Protein AF-A0A954IBV1-F1 (afdb_monomer)

Sequence (153 aa):
MNGRRFIVKLVALNIVIVMCCVTTSTTSAIVIVLKSPRNLPFSLSTSRDAHNRLVLALQDDGCRYLRGVSVNAISTLSYQGQTEGLNRQLQSLAGCPGTTVVVSFEKMEESCDWQITHDCRTMELCATINLDSRSIDLEELKIPMSTLPALKP

Mean predicted aligned error: 10.08 Å

Secondary structure (DSSP, 8-state):
------------------------------EEEESSGGG----TTS-HHHHHHHHHHTT-TTEEEEEEEEETTEEEEEEEE-HHHHHHHHHHHHTSTT-EEEEEEE---TT-SEEEEEETTTTEEEEEEETT-SS--SSS--PPP--PPP---

Structure (mmCIF, N/CA/C/O backbone):
data_AF-A0A954IBV1-F1
#
_entry.id   AF-A0A954IBV1-F1
#
loop_
_atom_site.group_PDB
_atom_site.id
_atom_site.type_symbol
_atom_site.label_atom_id
_atom_site.label_alt_id
_atom_site.label_comp_id
_atom_site.label_asym_id
_atom_site.label_entity_id
_atom_site.label_seq_id
_atom_site.pdbx_PDB_ins_code
_atom_site.Cartn_x
_atom_site.Cartn_y
_atom_site.Cartn_z
_atom_site.occupancy
_atom_site.B_iso_or_equiv
_atom_site.auth_seq_id
_atom_site.auth_comp_id
_atom_site.auth_asym_id
_atom_site.auth_atom_id
_atom_site.pdbx_PDB_model_num
ATOM 1 N N . MET A 1 1 ? -55.991 4.730 -83.889 1.00 39.56 1 MET A N 1
ATOM 2 C CA . MET A 1 1 ? -54.751 4.206 -84.505 1.00 39.56 1 MET A CA 1
ATOM 3 C C . MET A 1 1 ? -53.580 5.038 -84.014 1.00 39.56 1 MET A C 1
ATOM 5 O O . MET A 1 1 ? -53.673 6.243 -84.162 1.00 39.56 1 MET A O 1
ATOM 9 N N . ASN A 1 2 ? -52.540 4.382 -83.475 1.00 37.91 2 ASN A N 1
ATOM 10 C CA . ASN A 1 2 ? -51.161 4.864 -83.240 1.00 37.91 2 ASN A CA 1
ATOM 11 C C . ASN A 1 2 ? -50.997 6.129 -82.358 1.00 37.91 2 ASN A C 1
ATOM 13 O O . ASN A 1 2 ? -51.619 7.144 -82.590 1.00 37.91 2 ASN A O 1
ATOM 17 N N . GLY A 1 3 ? -50.144 6.205 -81.341 1.00 36.66 3 GLY A N 1
ATOM 18 C CA . GLY A 1 3 ? -49.042 5.361 -80.914 1.00 36.66 3 GLY A CA 1
ATOM 19 C C . GLY A 1 3 ? -48.429 5.932 -79.624 1.00 36.66 3 GLY A C 1
ATOM 20 O O . GLY A 1 3 ? -48.619 7.092 -79.271 1.00 36.66 3 GLY A O 1
ATOM 21 N N . ARG A 1 4 ? -47.726 5.053 -78.912 1.00 49.50 4 ARG A N 1
ATOM 22 C CA . ARG A 1 4 ? -47.058 5.223 -77.612 1.00 49.50 4 ARG A CA 1
ATOM 23 C C . ARG A 1 4 ? -46.074 6.400 -77.549 1.00 49.50 4 ARG A C 1
ATOM 25 O O . ARG A 1 4 ? -45.265 6.529 -78.460 1.00 49.50 4 ARG A O 1
ATOM 32 N N . ARG A 1 5 ? -46.002 7.072 -76.388 1.00 45.12 5 ARG A N 1
ATOM 33 C CA . ARG A 1 5 ? -44.766 7.568 -75.724 1.00 45.12 5 ARG A CA 1
ATOM 34 C C . ARG A 1 5 ? -45.023 7.601 -74.205 1.00 45.12 5 ARG A C 1
ATOM 36 O O . ARG A 1 5 ? -45.749 8.459 -73.731 1.00 45.12 5 ARG A O 1
ATOM 43 N N . PHE A 1 6 ? -44.755 6.530 -73.454 1.00 51.16 6 PHE A N 1
ATOM 44 C CA . PHE A 1 6 ? -43.509 6.286 -72.703 1.00 51.16 6 PHE A CA 1
ATOM 45 C C . PHE A 1 6 ? -42.846 7.554 -72.144 1.00 51.16 6 PHE A C 1
ATOM 47 O O . PHE A 1 6 ? -42.008 8.148 -72.811 1.00 51.16 6 PHE A O 1
ATOM 54 N N . ILE A 1 7 ? -43.169 7.905 -70.894 1.00 46.62 7 ILE A N 1
ATOM 55 C CA . ILE A 1 7 ? -42.236 8.577 -69.979 1.00 46.62 7 ILE A CA 1
ATOM 56 C C . ILE A 1 7 ? -42.356 7.872 -68.627 1.00 46.62 7 ILE A C 1
ATOM 58 O O . ILE A 1 7 ? -43.291 8.081 -67.857 1.00 46.62 7 ILE A O 1
ATOM 62 N N . VAL A 1 8 ? -41.409 6.970 -68.393 1.00 43.69 8 VAL A N 1
ATOM 63 C CA . VAL A 1 8 ? -41.177 6.289 -67.122 1.00 43.69 8 VAL A CA 1
ATOM 64 C C . VAL A 1 8 ? -40.665 7.344 -66.142 1.00 43.69 8 VAL A C 1
ATOM 66 O O . VAL A 1 8 ? -39.554 7.845 -66.302 1.00 43.69 8 VAL A O 1
ATOM 69 N N . LYS A 1 9 ? -41.470 7.724 -65.145 1.00 43.41 9 LYS A N 1
ATOM 70 C CA . LYS A 1 9 ? -40.980 8.515 -64.009 1.00 43.41 9 LYS A CA 1
ATOM 71 C C . LYS A 1 9 ? -40.197 7.579 -63.092 1.00 43.41 9 LYS A C 1
ATOM 73 O O . LYS A 1 9 ? -40.770 6.849 -62.290 1.00 43.41 9 LYS A O 1
ATOM 78 N N . LEU A 1 10 ? -38.884 7.573 -63.292 1.00 40.91 10 LEU A N 1
ATOM 79 C CA . LEU A 1 10 ? -37.903 6.873 -62.476 1.00 40.91 10 LEU A CA 1
ATOM 80 C C . LEU A 1 10 ? -37.899 7.504 -61.071 1.00 40.91 10 LEU A C 1
ATOM 82 O O . LEU A 1 10 ? -37.503 8.656 -60.899 1.00 40.91 10 LEU A O 1
ATOM 86 N N . VAL A 1 11 ? -38.386 6.769 -60.073 1.00 49.28 11 VAL A N 1
ATOM 87 C CA . VAL A 1 11 ? -38.283 7.139 -58.656 1.00 49.28 11 VAL A CA 1
ATOM 88 C C . VAL A 1 11 ? -36.852 6.833 -58.213 1.00 49.28 11 VAL A C 1
ATOM 90 O O . VAL A 1 11 ? -36.497 5.677 -58.004 1.00 49.28 11 VAL A O 1
ATOM 93 N N . ALA A 1 12 ? -36.004 7.858 -58.121 1.00 45.94 12 ALA A N 1
ATOM 94 C CA . ALA A 1 12 ? -34.640 7.725 -57.615 1.00 45.94 12 ALA A CA 1
ATOM 95 C C . ALA A 1 12 ? -34.654 7.720 -56.078 1.00 45.94 12 ALA A C 1
ATOM 97 O O . ALA A 1 12 ? -34.527 8.758 -55.429 1.00 45.94 12 ALA A O 1
ATOM 98 N N . LEU A 1 13 ? -34.847 6.538 -55.495 1.00 44.47 13 LEU A N 1
ATOM 99 C CA . LEU A 1 13 ? -34.699 6.299 -54.063 1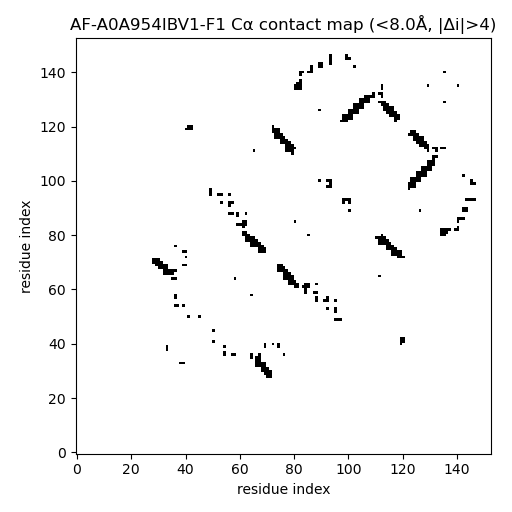.00 44.47 13 LEU A CA 1
ATOM 100 C C . LEU A 1 13 ? -33.204 6.096 -53.754 1.00 44.47 13 LEU A C 1
ATOM 102 O O . LEU A 1 13 ? -32.669 5.003 -53.918 1.00 44.47 13 LEU A O 1
ATOM 106 N N . ASN A 1 14 ? -32.513 7.162 -53.347 1.00 47.62 14 ASN A N 1
ATOM 107 C CA . ASN A 1 14 ? -31.131 7.083 -52.864 1.00 47.62 14 ASN A CA 1
ATOM 108 C C . ASN A 1 14 ? -31.124 6.533 -51.430 1.00 47.62 14 ASN A C 1
ATOM 110 O O . ASN A 1 14 ? -31.246 7.290 -50.470 1.00 47.62 14 ASN A O 1
ATOM 114 N N . ILE A 1 15 ? -30.994 5.214 -51.276 1.00 52.28 15 ILE A N 1
ATOM 115 C CA . ILE A 1 15 ? -30.694 4.595 -49.980 1.00 52.28 15 ILE A CA 1
ATOM 116 C C . ILE A 1 15 ? -29.172 4.619 -49.808 1.00 52.28 15 ILE A C 1
ATOM 118 O O . ILE A 1 15 ? -28.460 3.755 -50.315 1.00 52.28 15 ILE A O 1
ATOM 122 N N . VAL A 1 16 ? -28.666 5.632 -49.105 1.00 54.31 16 VAL A N 1
ATOM 123 C CA . VAL A 1 16 ? -27.276 5.662 -48.637 1.00 54.31 16 VAL A CA 1
ATOM 124 C C . VAL A 1 16 ? -27.185 4.738 -47.424 1.00 54.31 16 VAL A C 1
ATOM 126 O O . VAL A 1 16 ? -27.528 5.123 -46.308 1.00 54.31 16 VAL A O 1
ATOM 129 N N . ILE A 1 17 ? -26.759 3.493 -47.641 1.00 56.31 17 ILE A N 1
ATOM 130 C CA . ILE A 1 17 ? -26.415 2.574 -46.552 1.00 56.31 17 ILE A CA 1
ATOM 131 C C . ILE A 1 17 ? -25.044 3.003 -46.025 1.00 56.31 17 ILE A C 1
ATOM 133 O O . ILE A 1 17 ? -24.005 2.605 -46.549 1.00 56.31 17 ILE A O 1
ATOM 137 N N . VAL A 1 18 ? -25.038 3.850 -44.995 1.00 60.84 18 VAL A N 1
ATOM 138 C CA . VAL A 1 18 ? -23.840 4.103 -44.188 1.00 60.84 18 VAL A CA 1
ATOM 139 C C . VAL A 1 18 ? -23.585 2.839 -43.371 1.00 60.84 18 VAL A C 1
ATOM 141 O O . VAL A 1 18 ? -24.168 2.627 -42.310 1.00 60.84 18 VAL A O 1
ATOM 144 N N . MET A 1 19 ? -22.748 1.955 -43.907 1.00 57.41 19 MET A N 1
ATOM 145 C CA . MET A 1 19 ? -22.265 0.776 -43.200 1.00 57.41 19 MET A CA 1
ATOM 146 C C . MET A 1 19 ? -21.257 1.235 -42.140 1.00 57.41 19 MET A C 1
ATOM 148 O O . MET A 1 19 ? -20.056 1.316 -42.388 1.00 57.41 19 MET A O 1
ATOM 152 N N . CYS A 1 20 ? -21.761 1.592 -40.956 1.00 43.19 20 CYS A N 1
ATOM 153 C CA . CYS A 1 20 ? -20.945 1.773 -39.760 1.00 43.19 20 CYS A CA 1
ATOM 154 C C . CYS A 1 20 ? -20.319 0.424 -39.384 1.00 43.19 20 CYS A C 1
ATOM 156 O O . CYS A 1 20 ? -20.913 -0.369 -38.656 1.00 43.19 20 CYS A O 1
ATOM 158 N N . CYS A 1 21 ? -19.109 0.162 -39.877 1.00 48.91 21 CYS A N 1
ATOM 159 C CA . CYS A 1 21 ? -18.239 -0.879 -39.344 1.00 48.91 21 CYS A CA 1
ATOM 160 C C . CYS A 1 21 ? -17.808 -0.475 -37.929 1.00 48.91 21 CYS A C 1
ATOM 162 O O . CYS A 1 21 ? -16.747 0.112 -37.731 1.00 48.91 21 CYS A O 1
ATOM 164 N N . VAL A 1 22 ? -18.652 -0.761 -36.938 1.00 59.22 22 VAL A N 1
ATOM 165 C CA . VAL A 1 22 ? -18.261 -0.700 -35.531 1.00 59.22 22 VAL A CA 1
ATOM 166 C C . VAL A 1 22 ? -17.335 -1.889 -35.293 1.00 59.22 22 VAL A C 1
ATOM 168 O O . VAL A 1 22 ? -17.784 -3.002 -35.035 1.00 59.22 22 VAL A O 1
ATOM 171 N N . THR A 1 23 ? -16.027 -1.685 -35.443 1.00 59.31 23 THR A N 1
ATOM 172 C CA . THR A 1 23 ? -15.035 -2.658 -34.986 1.00 59.31 23 THR A CA 1
ATOM 173 C C . THR A 1 23 ? -15.061 -2.645 -33.465 1.00 59.31 23 THR A C 1
ATOM 175 O O . THR A 1 23 ? -14.423 -1.809 -32.825 1.00 59.31 23 THR A O 1
ATOM 178 N N . THR A 1 24 ? -15.846 -3.536 -32.869 1.00 59.91 24 THR A N 1
ATOM 179 C CA . THR A 1 24 ? -15.784 -3.787 -31.432 1.00 59.91 24 THR A CA 1
ATOM 180 C C . THR A 1 24 ? -14.470 -4.500 -31.146 1.00 59.91 24 THR A C 1
ATOM 182 O O . THR A 1 24 ? -14.372 -5.721 -31.261 1.00 59.91 24 THR A O 1
ATOM 185 N N . SER A 1 25 ? -13.433 -3.733 -30.821 1.00 60.59 25 SER A N 1
ATOM 186 C CA . SER A 1 25 ? -12.194 -4.267 -30.268 1.00 60.59 25 SER A CA 1
ATOM 187 C C . SER A 1 25 ? -12.530 -4.915 -28.927 1.00 60.59 25 SER A C 1
ATOM 189 O O . SER A 1 25 ? -12.737 -4.219 -27.936 1.00 60.59 25 SER A O 1
ATOM 191 N N . THR A 1 26 ? -12.637 -6.241 -28.883 1.00 62.62 26 THR A N 1
ATOM 192 C CA . THR A 1 26 ? -12.774 -6.965 -27.618 1.00 62.62 26 THR A CA 1
ATOM 193 C C . THR A 1 26 ? -11.430 -6.907 -26.907 1.00 62.62 26 THR A C 1
ATOM 195 O O . THR A 1 26 ? -10.518 -7.674 -27.211 1.00 62.62 26 THR A O 1
ATOM 198 N N . THR A 1 27 ? -11.274 -5.959 -25.989 1.00 67.69 27 THR A N 1
ATOM 199 C CA . THR A 1 27 ? -10.131 -5.919 -25.081 1.00 67.69 27 THR A CA 1
ATOM 200 C C . THR A 1 27 ? -10.263 -7.074 -24.093 1.00 67.69 27 THR A C 1
ATOM 202 O O . THR A 1 27 ? -11.059 -7.039 -23.159 1.00 67.69 27 THR A O 1
ATOM 205 N N . SER A 1 28 ? -9.502 -8.143 -24.313 1.00 74.75 28 SER A N 1
ATOM 206 C CA . SER A 1 28 ? -9.365 -9.211 -23.324 1.00 74.75 28 SER A CA 1
ATOM 207 C C . SER A 1 28 ? -8.459 -8.730 -22.191 1.00 74.75 28 SER A C 1
ATOM 209 O O . SER A 1 28 ? -7.347 -8.270 -22.439 1.00 74.75 28 SER A O 1
ATOM 211 N N . ALA A 1 29 ? -8.929 -8.837 -20.949 1.00 82.94 29 ALA A N 1
ATOM 212 C CA . ALA A 1 29 ? -8.129 -8.580 -19.757 1.00 82.94 29 ALA A CA 1
ATOM 213 C C . ALA A 1 29 ? -7.780 -9.910 -19.083 1.00 82.94 29 ALA A C 1
ATOM 215 O O . ALA A 1 29 ? -8.651 -10.762 -18.902 1.00 82.94 29 ALA A O 1
ATOM 216 N N . ILE A 1 30 ? -6.512 -10.090 -18.711 1.00 86.94 30 ILE A N 1
ATOM 217 C CA . ILE A 1 30 ? -6.093 -11.245 -17.912 1.00 86.94 30 ILE A CA 1
ATOM 218 C C . ILE A 1 30 ? -6.257 -10.865 -16.447 1.00 86.94 30 ILE A C 1
ATOM 220 O O . ILE A 1 30 ? -5.631 -9.913 -15.981 1.00 86.94 30 ILE A O 1
ATOM 224 N N . VAL A 1 31 ? -7.098 -11.619 -15.739 1.00 93.69 31 VAL A N 1
ATOM 225 C CA . VAL A 1 31 ? -7.338 -11.457 -14.304 1.00 93.69 31 VAL A CA 1
ATOM 226 C C . VAL A 1 31 ? -6.646 -12.593 -13.561 1.00 93.69 31 VAL A C 1
ATOM 228 O O . VAL A 1 31 ? -6.934 -13.766 -13.796 1.00 93.69 31 VAL A O 1
ATOM 231 N N . ILE A 1 32 ? -5.737 -12.249 -12.655 1.00 94.56 32 ILE A N 1
ATOM 232 C CA . ILE A 1 32 ? -4.984 -13.198 -11.834 1.00 94.56 32 ILE A CA 1
ATOM 233 C C . ILE A 1 32 ? -5.343 -12.953 -10.374 1.00 94.56 32 ILE A C 1
ATOM 235 O O . ILE A 1 32 ? -5.153 -11.855 -9.858 1.00 94.56 32 ILE A O 1
ATOM 239 N N . VAL A 1 33 ? -5.835 -13.981 -9.685 1.00 96.81 33 VAL A N 1
ATOM 240 C CA . VAL A 1 33 ? -6.057 -13.909 -8.236 1.00 96.81 33 VAL A CA 1
ATOM 241 C C . VAL A 1 33 ? -4.725 -14.089 -7.519 1.00 96.81 33 VAL A C 1
ATOM 243 O O . VAL A 1 33 ? -4.031 -15.092 -7.700 1.00 96.81 33 VAL A O 1
ATOM 246 N N . LEU A 1 34 ? -4.386 -13.126 -6.672 1.00 96.69 34 LEU A N 1
ATOM 247 C CA . LEU A 1 34 ? -3.199 -13.163 -5.836 1.00 96.69 34 LEU A CA 1
ATOM 248 C C . LEU A 1 34 ? -3.585 -13.793 -4.496 1.00 96.69 34 LEU A C 1
ATOM 250 O O . LEU A 1 34 ? -4.488 -13.326 -3.809 1.00 96.69 34 LEU A O 1
ATOM 254 N N . LYS A 1 35 ? -2.918 -14.892 -4.132 1.00 95.44 35 LYS A N 1
ATOM 255 C CA . LYS A 1 35 ? -3.109 -15.552 -2.825 1.00 95.44 35 LYS A CA 1
ATOM 256 C C . LYS A 1 35 ? -2.267 -14.918 -1.719 1.00 95.44 35 LYS A C 1
ATOM 258 O O . LYS A 1 35 ? -2.454 -15.222 -0.547 1.00 95.44 35 LYS A O 1
ATOM 263 N N . SER A 1 36 ? -1.295 -14.098 -2.101 1.00 95.75 36 SER A N 1
ATOM 264 C CA . SER A 1 36 ? -0.337 -13.459 -1.210 1.00 95.75 36 SER A CA 1
ATOM 265 C C . SER A 1 36 ? 0.276 -12.244 -1.913 1.00 95.75 36 SER A C 1
ATOM 267 O O . SER A 1 36 ? 0.461 -12.302 -3.135 1.00 95.75 36 SER A O 1
ATOM 269 N N . PRO A 1 37 ? 0.688 -11.198 -1.172 1.00 95.25 37 PRO A N 1
ATOM 270 C CA . PRO A 1 37 ? 1.471 -10.092 -1.725 1.00 95.25 37 PRO A CA 1
ATOM 271 C C . PRO A 1 37 ? 2.792 -10.528 -2.377 1.00 95.25 37 PRO A C 1
ATOM 273 O O . PRO A 1 37 ? 3.312 -9.826 -3.235 1.00 95.25 37 PRO A O 1
ATOM 276 N N . ARG A 1 38 ? 3.324 -11.712 -2.038 1.00 95.19 38 ARG A N 1
ATOM 277 C CA . ARG A 1 38 ? 4.546 -12.267 -2.660 1.00 95.19 38 ARG A CA 1
ATOM 278 C C . ARG A 1 38 ? 4.410 -12.564 -4.149 1.00 95.19 38 ARG A C 1
ATOM 280 O O . ARG A 1 38 ? 5.414 -12.704 -4.836 1.00 95.19 38 ARG A O 1
ATOM 287 N N . ASN A 1 39 ? 3.181 -12.700 -4.634 1.00 94.31 39 ASN A N 1
ATOM 288 C CA . ASN A 1 39 ? 2.886 -13.027 -6.024 1.00 94.31 39 ASN A CA 1
ATOM 289 C C . ASN A 1 39 ? 2.654 -11.768 -6.873 1.00 94.31 39 ASN A C 1
ATOM 291 O O . ASN A 1 39 ? 2.134 -11.875 -7.983 1.00 94.31 39 ASN A O 1
ATOM 295 N N . LEU A 1 40 ? 2.986 -10.585 -6.346 1.00 94.31 40 LEU A N 1
ATOM 296 C CA . LEU A 1 40 ? 2.831 -9.325 -7.057 1.00 94.31 40 LEU A CA 1
ATOM 297 C C . LEU A 1 40 ? 3.697 -9.333 -8.332 1.00 94.31 40 LEU A C 1
ATOM 299 O O . LEU A 1 40 ? 4.876 -9.684 -8.260 1.00 94.31 40 LEU A O 1
ATOM 303 N N . PRO A 1 41 ? 3.143 -8.985 -9.504 1.00 93.69 41 PRO A N 1
ATOM 304 C CA . PRO A 1 41 ? 3.921 -8.896 -10.729 1.00 93.69 41 PRO A CA 1
ATOM 305 C C . PRO A 1 41 ? 4.819 -7.656 -10.719 1.00 93.69 41 PRO A C 1
ATOM 307 O O . PRO A 1 41 ? 4.438 -6.591 -10.232 1.00 93.69 41 PRO A O 1
ATOM 310 N N . PHE A 1 42 ? 5.994 -7.794 -11.329 1.00 93.19 42 PHE A N 1
ATOM 311 C CA . PHE A 1 42 ? 6.979 -6.730 -11.503 1.00 93.19 42 PHE A CA 1
ATOM 312 C C . PHE A 1 42 ? 7.452 -6.677 -12.951 1.00 93.19 42 PHE A C 1
ATOM 314 O O . PHE A 1 42 ? 7.468 -7.696 -13.646 1.00 93.19 42 PHE A O 1
ATOM 321 N N . SER A 1 43 ? 7.875 -5.493 -13.394 1.00 90.88 43 SER A N 1
ATOM 322 C CA . SER A 1 43 ? 8.613 -5.358 -14.647 1.00 90.88 43 SER A CA 1
ATOM 323 C C . SER A 1 43 ? 9.929 -6.144 -14.592 1.00 90.88 43 SER A C 1
ATOM 325 O O . SER A 1 43 ? 10.577 -6.239 -13.549 1.00 90.88 43 SER A O 1
ATOM 327 N N . LEU A 1 44 ? 10.378 -6.641 -15.748 1.00 88.75 44 LEU A N 1
ATOM 328 C CA . LEU A 1 44 ? 11.689 -7.283 -15.905 1.00 88.75 44 LEU A CA 1
ATOM 329 C C . LEU A 1 44 ? 12.859 -6.339 -15.575 1.00 88.75 44 LEU A C 1
ATOM 331 O O . LEU A 1 44 ? 13.961 -6.803 -15.296 1.00 88.75 44 LEU A O 1
ATOM 335 N N . SER A 1 45 ? 12.626 -5.024 -15.613 1.00 89.44 45 SER A N 1
ATOM 336 C CA . SER A 1 45 ? 13.617 -4.002 -15.269 1.00 89.44 45 SER A CA 1
ATOM 337 C C . SER A 1 45 ? 13.762 -3.762 -13.763 1.00 89.44 45 SER A C 1
ATOM 339 O O . SER A 1 45 ? 14.704 -3.087 -13.349 1.00 89.44 45 SER A O 1
ATOM 341 N N . THR A 1 46 ? 12.844 -4.267 -12.933 1.00 89.81 46 THR A N 1
ATOM 342 C CA . THR A 1 46 ? 12.889 -4.049 -11.483 1.00 89.81 46 THR A CA 1
ATOM 343 C C . THR A 1 46 ? 14.001 -4.890 -10.858 1.00 89.81 46 THR A C 1
ATOM 345 O O . THR A 1 46 ? 14.079 -6.102 -11.067 1.00 89.81 46 THR A O 1
ATOM 348 N N . SER A 1 47 ? 14.871 -4.261 -10.061 1.00 92.25 47 SER A N 1
ATOM 349 C CA . SER A 1 47 ? 15.935 -4.989 -9.368 1.00 92.25 47 SER A CA 1
ATOM 350 C C . SER A 1 47 ? 15.350 -5.967 -8.345 1.00 92.25 47 SER A C 1
ATOM 352 O O . SER A 1 47 ? 14.327 -5.703 -7.708 1.00 92.25 47 SER A O 1
ATOM 354 N N . ARG A 1 48 ? 16.024 -7.106 -8.147 1.00 91.75 48 ARG A N 1
ATOM 355 C CA . ARG A 1 48 ? 15.588 -8.120 -7.173 1.00 91.75 48 ARG A CA 1
ATOM 356 C C . ARG A 1 48 ? 15.509 -7.556 -5.751 1.00 91.75 48 ARG A C 1
ATOM 358 O O . ARG A 1 48 ? 14.615 -7.931 -5.000 1.00 91.75 48 ARG A O 1
ATOM 365 N N . ASP A 1 49 ? 16.397 -6.630 -5.404 1.00 92.44 49 ASP A N 1
ATOM 366 C CA . ASP A 1 49 ? 16.404 -5.994 -4.088 1.00 92.44 49 ASP A CA 1
ATOM 367 C C . ASP A 1 49 ? 15.210 -5.056 -3.893 1.00 92.44 49 ASP A C 1
ATOM 369 O O . ASP A 1 49 ? 14.580 -5.094 -2.837 1.00 92.44 49 ASP A O 1
ATOM 373 N N . ALA A 1 50 ? 14.859 -4.253 -4.906 1.00 90.81 50 ALA A N 1
ATOM 374 C CA . ALA A 1 50 ? 13.671 -3.399 -4.856 1.00 90.81 50 ALA A CA 1
ATOM 375 C C . ALA A 1 50 ? 12.392 -4.243 -4.755 1.00 90.81 50 ALA A C 1
ATOM 377 O O . ALA A 1 50 ? 11.534 -3.959 -3.922 1.00 90.81 50 ALA A O 1
ATOM 378 N N . HIS A 1 51 ? 12.315 -5.330 -5.530 1.00 93.50 51 HIS A N 1
ATOM 379 C CA . HIS A 1 51 ? 11.228 -6.306 -5.445 1.00 93.50 51 HIS A CA 1
ATOM 380 C C . HIS A 1 51 ? 11.100 -6.885 -4.026 1.00 93.50 51 HIS A C 1
ATOM 382 O O . HIS A 1 51 ? 10.032 -6.802 -3.420 1.00 93.50 51 HIS A O 1
ATOM 388 N N . ASN A 1 52 ? 12.187 -7.423 -3.465 1.00 94.81 52 ASN A N 1
ATOM 389 C CA . ASN A 1 52 ? 12.163 -8.036 -2.138 1.00 94.81 52 ASN A CA 1
ATOM 390 C C . ASN A 1 52 ? 11.764 -7.034 -1.048 1.00 94.81 52 ASN A C 1
ATOM 392 O O . ASN A 1 52 ? 10.967 -7.372 -0.177 1.00 94.81 52 ASN A O 1
ATOM 396 N N . ARG A 1 53 ? 12.285 -5.801 -1.099 1.00 95.06 53 ARG A N 1
ATOM 397 C CA . ARG A 1 53 ? 11.924 -4.751 -0.134 1.00 95.06 53 ARG A CA 1
ATOM 398 C C . ARG A 1 53 ? 10.449 -4.385 -0.220 1.00 95.06 53 ARG A C 1
ATOM 400 O O . ARG A 1 53 ? 9.804 -4.305 0.820 1.00 95.06 53 ARG A O 1
ATOM 407 N N . LEU A 1 54 ? 9.913 -4.232 -1.433 1.00 95.50 54 LEU A N 1
ATOM 408 C CA . LEU A 1 54 ? 8.499 -3.919 -1.609 1.00 95.50 54 LEU A CA 1
ATOM 409 C C . LEU A 1 54 ? 7.608 -5.049 -1.089 1.00 95.50 54 LEU A C 1
ATOM 411 O O . LEU A 1 54 ? 6.667 -4.798 -0.342 1.00 95.50 54 LEU A O 1
ATOM 415 N N . VAL A 1 55 ? 7.922 -6.299 -1.433 1.00 96.19 55 VAL A N 1
ATOM 416 C CA . VAL A 1 55 ? 7.159 -7.454 -0.940 1.00 96.19 55 VAL A CA 1
ATOM 417 C C . VAL A 1 55 ? 7.215 -7.538 0.582 1.00 96.19 55 VAL A C 1
ATOM 419 O O . VAL A 1 55 ? 6.180 -7.768 1.194 1.00 96.19 55 VAL A O 1
ATOM 422 N N . LEU A 1 56 ? 8.372 -7.299 1.207 1.00 96.44 56 LEU A N 1
ATOM 423 C CA . LEU A 1 56 ? 8.477 -7.262 2.669 1.00 96.44 56 LEU A CA 1
ATOM 424 C C . LEU A 1 56 ? 7.621 -6.143 3.279 1.00 96.44 56 LEU A C 1
ATOM 426 O O . LEU A 1 56 ? 6.896 -6.403 4.234 1.00 96.44 56 LEU A O 1
ATOM 430 N N . ALA A 1 57 ? 7.634 -4.938 2.704 1.00 96.69 57 ALA A N 1
ATOM 431 C CA . ALA A 1 57 ? 6.793 -3.828 3.163 1.00 96.69 57 ALA A CA 1
ATOM 432 C C . ALA A 1 57 ? 5.285 -4.131 3.042 1.00 96.69 57 ALA A C 1
ATOM 434 O O . ALA A 1 57 ? 4.485 -3.717 3.879 1.00 96.69 57 ALA A O 1
ATOM 435 N N . LEU A 1 58 ? 4.883 -4.905 2.030 1.00 97.12 58 LEU A N 1
ATOM 436 C CA . LEU A 1 58 ? 3.500 -5.355 1.836 1.00 97.12 58 LEU A CA 1
ATOM 437 C C . LEU A 1 58 ? 3.074 -6.497 2.776 1.00 97.12 58 LEU A C 1
ATOM 439 O O . LEU A 1 58 ? 1.891 -6.851 2.795 1.00 97.12 58 LEU A O 1
ATOM 443 N N . GLN A 1 59 ? 4.013 -7.083 3.523 1.00 95.88 59 GLN A N 1
ATOM 444 C CA . GLN A 1 59 ? 3.804 -8.197 4.452 1.00 95.88 59 GLN A CA 1
ATOM 445 C C . GLN A 1 59 ? 3.969 -7.787 5.927 1.00 95.88 59 GLN A C 1
ATOM 447 O O . GLN A 1 59 ? 4.378 -8.614 6.734 1.00 95.88 59 GLN A O 1
ATOM 452 N N . ASP A 1 60 ? 3.664 -6.536 6.288 1.00 92.38 60 ASP A N 1
ATOM 453 C CA . ASP A 1 60 ? 3.714 -6.078 7.686 1.00 92.38 60 ASP A CA 1
ATOM 454 C C . ASP A 1 60 ? 2.798 -6.925 8.591 1.00 92.38 60 ASP A C 1
ATOM 456 O O . ASP A 1 60 ? 1.611 -7.087 8.304 1.00 92.38 60 ASP A O 1
ATOM 460 N N . ASP A 1 61 ? 3.338 -7.433 9.702 1.00 89.19 61 ASP A N 1
ATOM 461 C CA . ASP A 1 61 ? 2.622 -8.323 10.630 1.00 89.19 61 ASP A CA 1
ATOM 462 C C . ASP A 1 61 ? 1.422 -7.649 11.323 1.00 89.19 61 ASP A C 1
ATOM 464 O O . ASP A 1 61 ? 0.529 -8.328 11.830 1.00 89.19 61 ASP A O 1
ATOM 468 N N . GLY A 1 62 ? 1.362 -6.313 11.338 1.00 91.19 62 GLY A N 1
ATOM 469 C CA . GLY A 1 62 ? 0.211 -5.557 11.834 1.00 91.19 62 GLY A CA 1
ATOM 470 C C . GLY A 1 62 ? -0.935 -5.422 10.835 1.00 91.19 62 GLY A C 1
ATOM 471 O O . GLY A 1 62 ? -1.961 -4.832 11.174 1.00 91.19 62 GLY A O 1
ATOM 472 N N . CYS A 1 63 ? -0.762 -5.935 9.617 1.00 95.69 63 CYS A N 1
ATOM 473 C CA . CYS A 1 63 ? -1.696 -5.785 8.514 1.00 95.69 63 CYS A CA 1
ATOM 474 C C . CYS A 1 63 ? -2.134 -7.165 8.023 1.00 95.69 63 CYS A C 1
ATOM 476 O O . CYS A 1 63 ? -1.358 -7.934 7.454 1.00 95.69 63 CYS A O 1
ATOM 478 N N . ARG A 1 64 ? -3.414 -7.495 8.180 1.00 97.12 64 ARG A N 1
ATOM 479 C CA . ARG A 1 64 ? -3.961 -8.745 7.661 1.00 97.12 64 ARG A CA 1
ATOM 480 C C . ARG A 1 64 ? -4.274 -8.594 6.179 1.00 97.12 64 ARG A C 1
ATOM 482 O O . ARG A 1 64 ? -5.184 -7.867 5.791 1.00 97.12 64 ARG A O 1
ATOM 489 N N . TYR A 1 65 ? -3.570 -9.352 5.349 1.00 97.44 65 TYR A N 1
ATOM 490 C CA . TYR A 1 65 ? -3.922 -9.507 3.942 1.00 97.44 65 TYR A CA 1
ATOM 491 C C . TYR A 1 65 ? -5.259 -10.244 3.784 1.00 97.44 65 TYR A C 1
ATOM 493 O O . TYR A 1 65 ? -5.459 -11.314 4.366 1.00 97.44 65 TYR A O 1
ATOM 501 N N . LEU A 1 66 ? -6.163 -9.687 2.978 1.00 96.75 66 LEU A N 1
ATOM 502 C C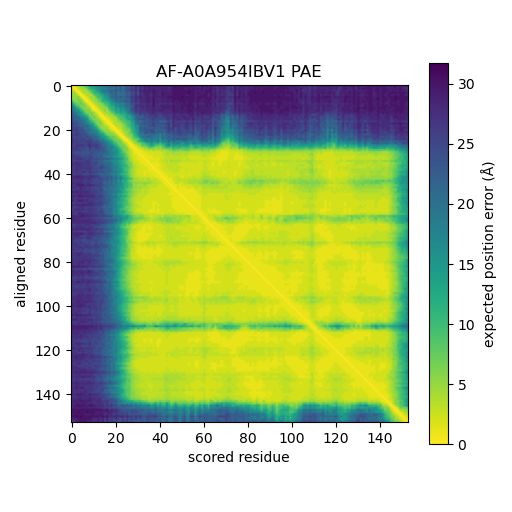A . LEU A 1 66 ? -7.481 -10.269 2.714 1.00 96.75 66 LEU A CA 1
ATOM 503 C C . LEU A 1 66 ? -7.530 -10.971 1.361 1.00 96.75 66 LEU A C 1
ATOM 505 O O . LEU A 1 66 ? -7.895 -12.142 1.266 1.00 96.75 66 LEU A O 1
ATOM 509 N N . ARG A 1 67 ? -7.197 -10.229 0.304 1.00 97.00 6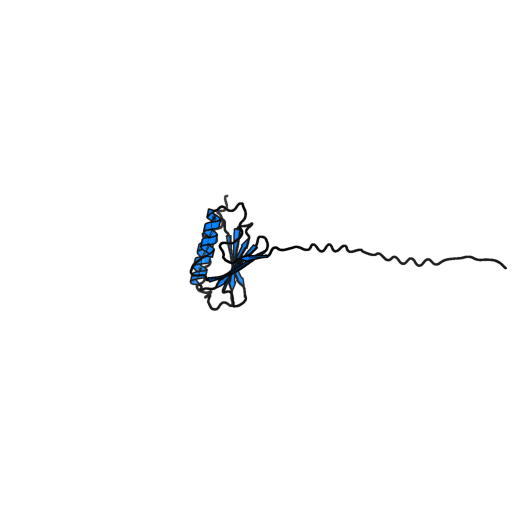7 ARG A N 1
ATOM 510 C CA . ARG A 1 67 ? -7.261 -10.680 -1.087 1.00 97.00 67 ARG A CA 1
ATOM 511 C C . ARG A 1 67 ? -6.398 -9.798 -1.969 1.00 97.00 67 ARG A C 1
ATOM 513 O O . ARG A 1 67 ? -6.051 -8.678 -1.601 1.00 97.00 67 ARG A O 1
ATOM 520 N N . GLY A 1 68 ? -6.115 -10.277 -3.169 1.00 97.44 68 GLY A N 1
ATOM 521 C CA . GLY A 1 68 ? -5.533 -9.449 -4.203 1.00 97.44 68 GLY A CA 1
ATOM 522 C C . GLY A 1 68 ? -5.921 -9.933 -5.581 1.00 97.44 68 GLY A C 1
ATOM 523 O O . GLY A 1 68 ? -6.192 -11.116 -5.799 1.00 97.44 68 GLY A O 1
ATOM 524 N N . VAL A 1 69 ? -5.943 -8.999 -6.515 1.00 97.62 69 VAL A N 1
ATOM 525 C CA . VAL A 1 69 ? -6.203 -9.281 -7.916 1.00 97.62 69 VAL A CA 1
ATOM 526 C C . VAL A 1 69 ? -5.219 -8.494 -8.759 1.00 97.62 69 VAL A C 1
ATOM 528 O O . VAL A 1 69 ? -4.863 -7.372 -8.416 1.00 97.62 69 VAL A O 1
ATOM 531 N N . SER A 1 70 ? -4.772 -9.087 -9.852 1.00 97.00 70 SER A N 1
ATOM 532 C CA . SER A 1 70 ? -3.986 -8.409 -10.867 1.00 97.00 70 SER A CA 1
ATOM 533 C C . SER A 1 70 ? -4.757 -8.418 -12.172 1.00 97.00 70 SER A C 1
ATOM 535 O O . SER A 1 70 ? -5.228 -9.470 -12.603 1.00 97.00 70 SER A O 1
ATOM 537 N N . VAL A 1 71 ? -4.910 -7.245 -12.773 1.00 95.69 71 VAL A N 1
ATOM 538 C CA . VAL A 1 71 ? -5.508 -7.058 -14.089 1.00 95.69 71 VAL A CA 1
ATOM 539 C C . VAL A 1 71 ? -4.463 -6.389 -14.967 1.00 95.69 71 VAL A C 1
ATOM 541 O O . VAL A 1 71 ? -4.146 -5.208 -14.811 1.00 95.69 71 VAL A O 1
ATOM 544 N N . ASN A 1 72 ? -3.916 -7.156 -15.908 1.00 92.19 72 ASN A N 1
ATOM 545 C CA . ASN A 1 72 ? -2.794 -6.731 -16.746 1.00 92.19 72 ASN A CA 1
ATOM 546 C C . ASN A 1 72 ? -1.572 -6.300 -15.900 1.00 92.19 72 ASN A C 1
ATOM 548 O O . ASN A 1 72 ? -0.943 -7.138 -15.264 1.00 92.19 72 ASN A O 1
ATOM 552 N N . ALA A 1 73 ? -1.217 -5.012 -15.911 1.00 93.31 73 ALA A N 1
ATOM 553 C CA . ALA A 1 73 ? -0.071 -4.458 -15.183 1.00 93.31 73 ALA A CA 1
ATOM 554 C C . ALA A 1 73 ? -0.425 -3.907 -13.791 1.00 93.31 73 ALA A C 1
ATOM 556 O O . ALA A 1 73 ? 0.467 -3.513 -13.040 1.00 93.31 73 ALA A O 1
ATOM 557 N N . ILE A 1 74 ? -1.715 -3.851 -13.457 1.00 96.50 74 ILE A N 1
ATOM 558 C CA . ILE A 1 74 ? -2.206 -3.216 -12.237 1.00 96.50 74 ILE A CA 1
ATOM 559 C C . ILE A 1 74 ? -2.628 -4.301 -11.264 1.00 96.50 74 ILE A C 1
ATOM 561 O O . ILE A 1 74 ? -3.390 -5.198 -11.614 1.00 96.50 74 ILE A O 1
ATOM 565 N N . SER A 1 75 ? -2.136 -4.222 -10.036 1.00 97.94 75 SER A N 1
ATOM 566 C CA . SER A 1 75 ? -2.498 -5.155 -8.975 1.00 97.94 75 SER A CA 1
ATOM 567 C C . SER A 1 75 ? -3.100 -4.415 -7.802 1.00 97.94 75 SER A C 1
ATOM 569 O O . SER A 1 75 ? -2.496 -3.469 -7.319 1.00 97.94 75 SER A O 1
ATOM 571 N N . THR A 1 76 ? -4.248 -4.870 -7.319 1.00 98.00 76 THR A N 1
ATOM 572 C CA . THR A 1 76 ? -4.925 -4.318 -6.146 1.00 98.00 76 THR A CA 1
ATOM 573 C C . THR A 1 76 ? -4.882 -5.343 -5.026 1.00 98.00 76 THR A C 1
ATOM 575 O O . THR A 1 76 ? -5.265 -6.500 -5.211 1.00 98.00 76 THR A O 1
ATOM 578 N N . LEU A 1 77 ? -4.401 -4.924 -3.862 1.00 98.19 77 LEU A N 1
ATOM 579 C CA . LEU A 1 77 ? -4.279 -5.720 -2.648 1.00 98.19 77 LEU A CA 1
ATOM 580 C C . LEU A 1 77 ? -5.182 -5.106 -1.576 1.00 98.19 77 LEU A C 1
ATOM 582 O O . LEU A 1 77 ? -5.119 -3.906 -1.342 1.00 98.19 77 LEU A O 1
ATOM 586 N N . SER A 1 78 ? -6.015 -5.914 -0.929 1.00 98.12 78 SER A N 1
ATOM 587 C CA . SER A 1 78 ? -6.929 -5.480 0.132 1.00 98.12 78 SER A CA 1
ATOM 588 C C . SER A 1 78 ? -6.422 -5.938 1.494 1.00 98.12 78 SER A C 1
ATOM 590 O O . SER A 1 78 ? -6.025 -7.100 1.648 1.00 98.12 78 SER A O 1
ATOM 592 N N . TYR A 1 79 ? -6.494 -5.049 2.480 1.00 98.19 79 TYR A N 1
ATOM 593 C CA . TYR A 1 79 ? -5.992 -5.279 3.829 1.00 98.19 79 TYR A CA 1
ATOM 594 C C . TYR A 1 79 ? -7.024 -4.920 4.901 1.00 98.19 79 TYR A C 1
ATOM 596 O O . TYR A 1 79 ? -7.957 -4.146 4.675 1.00 98.19 79 TYR A O 1
ATOM 604 N N . GLN A 1 80 ? -6.826 -5.509 6.077 1.00 97.62 80 GLN A N 1
ATOM 605 C CA . GLN A 1 80 ? -7.544 -5.217 7.311 1.00 97.62 80 GLN A CA 1
ATOM 606 C C . GLN A 1 80 ? -6.541 -5.014 8.450 1.00 97.62 80 GLN A C 1
ATOM 608 O O . GLN A 1 80 ? -5.524 -5.711 8.504 1.00 97.62 80 GLN A O 1
ATOM 613 N N . GLY A 1 81 ? -6.825 -4.122 9.390 1.00 96.69 81 GLY A N 1
ATOM 614 C CA . GLY A 1 81 ? -5.972 -3.897 10.553 1.00 96.69 81 GLY A CA 1
ATOM 615 C C . GLY A 1 81 ? -6.275 -2.594 11.282 1.00 96.69 81 GLY A C 1
ATOM 616 O O . GLY A 1 81 ? -7.309 -1.975 11.072 1.00 96.69 81 GLY A O 1
ATOM 617 N N . GLN A 1 82 ? -5.362 -2.203 12.167 1.00 97.75 82 GLN A N 1
ATOM 618 C CA . GLN A 1 82 ? -5.463 -0.981 12.972 1.00 97.75 82 GLN A CA 1
ATOM 619 C C . GLN A 1 82 ? -4.608 0.142 12.367 1.00 97.75 82 GLN A C 1
ATOM 621 O O . GLN A 1 82 ? -3.646 -0.143 11.642 1.00 97.75 82 GLN A O 1
ATOM 626 N N . THR A 1 83 ? -4.886 1.400 12.728 1.00 98.19 83 THR A N 1
ATOM 627 C CA . THR A 1 83 ? -4.123 2.581 12.268 1.00 98.19 83 THR A CA 1
ATOM 628 C C . THR A 1 83 ? -2.611 2.426 12.428 1.00 98.19 83 THR A C 1
ATOM 630 O O . THR A 1 83 ? -1.853 2.793 11.532 1.00 98.19 83 THR A O 1
ATOM 633 N N . GLU A 1 84 ? -2.136 1.835 13.528 1.00 97.94 84 GLU A N 1
ATOM 634 C CA . GLU A 1 84 ? -0.701 1.614 13.743 1.00 97.94 84 GLU A CA 1
ATOM 635 C C . GLU A 1 84 ? -0.059 0.713 12.678 1.00 97.94 84 GLU A C 1
ATOM 637 O O . GLU A 1 84 ? 1.062 0.977 12.239 1.00 97.94 84 GLU A O 1
ATOM 642 N N . GLY A 1 85 ? -0.761 -0.348 12.266 1.00 97.69 85 GLY A N 1
ATOM 643 C CA . GLY A 1 85 ? -0.306 -1.254 11.212 1.00 97.69 85 GLY A CA 1
ATOM 644 C C . GLY A 1 85 ? -0.232 -0.532 9.873 1.00 97.69 85 GLY A C 1
ATOM 645 O O . GLY A 1 85 ? 0.810 -0.559 9.218 1.00 97.69 85 GLY A O 1
ATOM 646 N N . LEU A 1 86 ? -1.290 0.206 9.528 1.00 97.94 86 LEU A N 1
ATOM 647 C CA . LEU A 1 86 ? -1.326 1.038 8.327 1.00 97.94 86 LEU A CA 1
ATOM 648 C C . LEU A 1 86 ? -0.172 2.055 8.308 1.00 97.94 86 LEU A C 1
ATOM 650 O O . LEU A 1 86 ? 0.549 2.141 7.318 1.00 97.94 86 LEU A O 1
ATOM 654 N N . ASN A 1 87 ? 0.069 2.766 9.412 1.00 98.06 87 ASN A N 1
ATOM 655 C CA . ASN A 1 87 ? 1.162 3.734 9.529 1.00 98.06 87 ASN A CA 1
ATOM 656 C C . ASN A 1 87 ? 2.539 3.097 9.284 1.00 98.06 87 ASN A C 1
ATOM 658 O O . ASN A 1 87 ? 3.352 3.645 8.535 1.00 98.06 87 ASN A O 1
ATOM 662 N N . ARG A 1 88 ? 2.815 1.929 9.882 1.00 97.62 88 ARG A N 1
ATOM 663 C CA . ARG A 1 88 ? 4.078 1.203 9.652 1.00 97.62 88 ARG A CA 1
ATOM 664 C C . ARG A 1 88 ? 4.205 0.708 8.219 1.00 97.62 88 ARG A C 1
ATOM 666 O O . ARG A 1 88 ? 5.291 0.802 7.639 1.00 97.62 88 ARG A O 1
ATOM 673 N N . GLN A 1 89 ? 3.110 0.221 7.641 1.00 97.69 89 GLN A N 1
ATOM 674 C CA . GLN A 1 89 ? 3.085 -0.229 6.258 1.00 97.69 89 GLN A CA 1
ATOM 675 C C . GLN A 1 89 ? 3.365 0.936 5.302 1.00 97.69 89 GLN A C 1
ATOM 677 O O . GLN A 1 89 ? 4.296 0.840 4.506 1.00 97.69 89 GLN A O 1
ATOM 682 N N . LEU A 1 90 ? 2.659 2.066 5.421 1.00 97.44 90 LEU A N 1
ATOM 683 C CA . LEU A 1 90 ? 2.908 3.265 4.610 1.00 97.44 90 LEU A CA 1
ATOM 684 C C . LEU A 1 90 ? 4.357 3.749 4.739 1.00 97.44 90 LEU A C 1
ATOM 686 O O . LEU A 1 90 ? 5.008 4.022 3.731 1.00 97.44 90 LEU A O 1
ATOM 690 N N . GLN A 1 91 ? 4.890 3.795 5.961 1.00 96.50 91 GLN A N 1
ATOM 691 C CA . GLN A 1 91 ? 6.275 4.188 6.209 1.00 96.50 91 GLN A CA 1
ATOM 692 C C . GLN A 1 91 ? 7.281 3.237 5.539 1.00 96.50 91 GLN A C 1
ATOM 694 O O . GLN A 1 91 ? 8.271 3.691 4.961 1.00 96.50 91 GLN A O 1
ATOM 699 N N . SER A 1 92 ? 7.030 1.926 5.589 1.00 96.00 92 SER A N 1
ATOM 700 C CA . SER A 1 92 ? 7.874 0.910 4.946 1.00 96.00 92 SER A CA 1
ATOM 701 C C . SER A 1 92 ? 7.815 0.995 3.419 1.00 96.00 92 SER A C 1
ATOM 703 O O . SER A 1 92 ? 8.847 0.884 2.755 1.00 96.00 92 SER A O 1
ATOM 705 N N . LEU A 1 93 ? 6.629 1.251 2.857 1.00 95.56 93 LEU A N 1
ATOM 706 C CA . LEU A 1 93 ? 6.443 1.457 1.419 1.00 95.56 93 LEU A CA 1
ATOM 707 C C . LEU A 1 93 ? 7.160 2.724 0.947 1.00 95.56 93 LEU A C 1
ATOM 709 O O . LEU A 1 93 ? 7.870 2.682 -0.051 1.00 95.56 93 LEU A O 1
ATOM 713 N N . ALA A 1 94 ? 7.060 3.826 1.693 1.00 94.44 94 ALA A N 1
ATOM 714 C CA . ALA A 1 94 ? 7.768 5.065 1.370 1.00 94.44 94 ALA A CA 1
ATOM 715 C C . ALA A 1 94 ? 9.299 4.914 1.431 1.00 94.44 94 ALA A C 1
ATOM 717 O O . ALA A 1 94 ? 10.020 5.629 0.740 1.00 94.44 94 ALA A O 1
ATOM 718 N N . GLY A 1 95 ? 9.806 3.967 2.228 1.00 93.06 95 GLY A N 1
ATOM 719 C CA . GLY A 1 95 ? 11.229 3.624 2.290 1.00 93.06 95 GLY A CA 1
ATOM 720 C C . GLY A 1 95 ? 11.723 2.712 1.158 1.00 93.06 95 GLY A C 1
ATOM 721 O O . GLY A 1 95 ? 12.923 2.424 1.088 1.00 93.06 95 GLY A O 1
ATOM 722 N N . CYS A 1 96 ? 10.838 2.224 0.282 1.00 93.06 96 CYS A N 1
ATOM 723 C CA . CYS A 1 96 ? 11.229 1.357 -0.822 1.00 93.06 96 CYS A CA 1
ATOM 724 C C . CYS A 1 96 ? 11.906 2.172 -1.948 1.00 93.06 96 CYS A C 1
ATOM 726 O O . CYS A 1 96 ? 11.371 3.179 -2.413 1.00 93.06 96 CYS A O 1
ATOM 728 N N . PRO A 1 97 ? 13.105 1.774 -2.419 1.00 89.12 97 PRO A N 1
ATOM 729 C CA . PRO A 1 97 ? 13.788 2.505 -3.482 1.00 89.12 97 PRO A CA 1
ATOM 730 C C . PRO A 1 97 ? 13.000 2.487 -4.793 1.00 89.12 97 PRO A C 1
ATOM 732 O O . PRO A 1 97 ? 12.603 1.423 -5.268 1.00 89.12 97 PRO A O 1
ATOM 735 N N . GLY A 1 98 ? 12.846 3.658 -5.413 1.00 87.56 98 GLY A N 1
ATOM 736 C CA . GLY A 1 98 ? 12.221 3.790 -6.731 1.00 87.56 98 GLY A CA 1
ATOM 737 C C . GLY A 1 98 ? 10.700 3.638 -6.737 1.00 87.56 98 GLY A C 1
ATOM 738 O O . GLY A 1 98 ? 10.121 3.598 -7.817 1.00 87.56 98 GLY A O 1
ATOM 739 N N . THR A 1 99 ? 10.057 3.563 -5.570 1.00 89.88 99 THR A N 1
ATOM 740 C CA . THR A 1 99 ? 8.596 3.574 -5.465 1.00 89.88 99 THR A CA 1
ATOM 741 C C . THR A 1 99 ? 8.089 4.963 -5.118 1.00 89.88 99 THR A C 1
ATOM 743 O O . T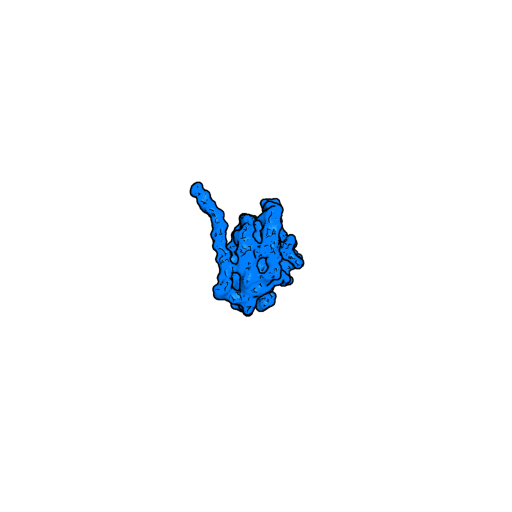HR A 1 99 ? 8.673 5.652 -4.282 1.00 89.88 99 THR A O 1
ATOM 746 N N . THR A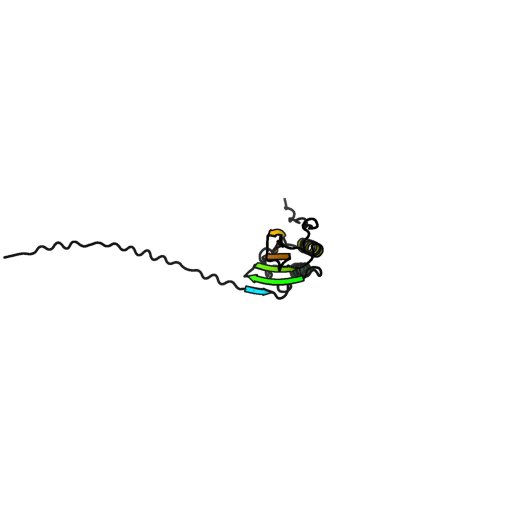 1 100 ? 6.964 5.345 -5.713 1.00 91.56 100 THR A N 1
ATOM 747 C CA . THR A 1 100 ? 6.205 6.529 -5.297 1.00 91.56 100 THR A CA 1
ATOM 748 C C . THR A 1 100 ? 4.948 6.057 -4.589 1.00 91.56 100 THR A C 1
ATOM 750 O O . THR A 1 100 ? 4.210 5.255 -5.153 1.00 91.56 100 THR A O 1
ATOM 753 N N . VAL A 1 101 ? 4.718 6.532 -3.363 1.00 94.62 101 VAL A N 1
ATOM 754 C CA . VAL A 1 101 ? 3.502 6.226 -2.601 1.00 94.62 101 VAL A CA 1
ATOM 755 C C . VAL A 1 101 ? 2.569 7.426 -2.658 1.00 94.62 101 VAL A C 1
ATOM 757 O O . VAL A 1 101 ? 2.897 8.504 -2.166 1.00 94.62 101 VAL A O 1
ATOM 760 N N . VAL A 1 102 ? 1.405 7.223 -3.259 1.00 95.44 102 VAL A N 1
ATOM 761 C CA . VAL A 1 102 ? 0.268 8.140 -3.254 1.00 95.44 102 VAL A CA 1
ATOM 762 C C . VAL A 1 102 ? -0.723 7.639 -2.214 1.00 95.44 102 VAL A C 1
ATOM 764 O O . VAL A 1 102 ? -0.942 6.435 -2.101 1.00 95.44 102 VAL A O 1
ATOM 767 N N . VAL A 1 103 ? -1.322 8.550 -1.453 1.00 96.88 103 VAL A N 1
ATOM 768 C CA . VAL A 1 103 ? -2.383 8.208 -0.502 1.00 96.88 103 VAL A CA 1
ATOM 769 C C . VAL A 1 103 ? -3.675 8.887 -0.931 1.00 96.88 103 VAL A C 1
ATOM 771 O O . VAL A 1 103 ? -3.685 10.092 -1.185 1.00 96.88 103 VAL A O 1
ATOM 774 N N . SER A 1 104 ? -4.756 8.114 -1.013 1.00 97.50 104 SER A N 1
ATOM 775 C CA . SER A 1 104 ? -6.108 8.600 -1.288 1.00 97.50 104 SER A CA 1
ATOM 776 C C . SER A 1 104 ? -7.093 8.125 -0.220 1.00 97.50 104 SER A C 1
ATOM 778 O O . SER A 1 104 ? -6.823 7.191 0.536 1.00 97.50 104 SER A O 1
ATOM 780 N N . PHE A 1 105 ? -8.243 8.790 -0.151 1.00 97.88 105 PHE A N 1
ATOM 781 C CA . PHE A 1 105 ? -9.290 8.518 0.828 1.00 97.88 105 PHE A CA 1
ATOM 782 C C . PHE A 1 105 ? -10.614 8.351 0.105 1.00 97.88 105 PHE A C 1
ATOM 784 O O . PHE A 1 105 ? -11.064 9.269 -0.582 1.00 97.88 105 PHE A O 1
ATOM 791 N N . GLU A 1 106 ? -11.237 7.190 0.256 1.00 97.50 106 GLU A N 1
ATOM 792 C CA . GLU A 1 106 ? -12.473 6.848 -0.445 1.00 97.50 106 GLU A CA 1
ATOM 793 C C . GLU A 1 106 ? -13.376 6.009 0.460 1.00 97.50 106 GLU A C 1
ATOM 795 O O . GLU A 1 106 ? -12.912 5.337 1.380 1.00 97.50 106 GLU A O 1
ATOM 800 N N . LYS A 1 107 ? -14.685 6.037 0.207 1.00 96.31 107 LYS A N 1
ATOM 801 C CA . LYS A 1 107 ? -15.614 5.087 0.829 1.00 96.31 107 LYS A CA 1
ATOM 802 C C . LYS A 1 107 ? -15.538 3.769 0.068 1.00 96.31 107 LYS A C 1
ATOM 804 O O . LYS A 1 107 ? -15.740 3.751 -1.145 1.00 96.31 107 LYS A O 1
ATOM 809 N N . MET A 1 108 ? -15.260 2.678 0.770 1.00 94.75 108 MET A N 1
ATOM 810 C CA . MET A 1 108 ? -15.147 1.334 0.201 1.00 94.75 108 MET A CA 1
ATOM 811 C C . MET A 1 108 ? -16.024 0.347 0.978 1.00 94.75 108 MET A C 1
ATOM 813 O O . MET A 1 108 ? -16.510 0.650 2.065 1.00 94.75 108 MET A O 1
ATOM 817 N N . GLU A 1 109 ? -16.214 -0.859 0.439 1.00 86.50 109 GLU A N 1
ATOM 818 C CA . GLU A 1 109 ? -16.920 -1.935 1.147 1.00 86.50 109 GLU A CA 1
ATOM 819 C C . GLU A 1 109 ? -16.315 -2.180 2.544 1.00 86.50 109 GLU A C 1
ATOM 821 O O . GLU A 1 109 ? -15.096 -2.300 2.678 1.00 86.50 109 GLU A O 1
ATOM 826 N N . GLU A 1 110 ? -17.164 -2.337 3.570 1.00 77.81 110 GLU A N 1
ATOM 827 C CA . GLU A 1 110 ? -16.758 -2.482 4.987 1.00 77.81 110 GLU A CA 1
ATOM 828 C C . GLU A 1 110 ? -15.795 -3.654 5.255 1.00 77.81 110 GLU A C 1
ATOM 830 O O . GLU A 1 110 ? -15.146 -3.710 6.296 1.00 77.81 110 GLU A O 1
ATOM 835 N N . SER A 1 111 ? -15.682 -4.607 4.327 1.00 88.88 111 SER A N 1
ATOM 836 C CA . SER A 1 111 ? -14.785 -5.759 4.471 1.00 88.88 111 SER A CA 1
ATOM 837 C C . SER A 1 111 ? -13.294 -5.417 4.372 1.00 88.88 111 SER A C 1
ATOM 839 O O . SER A 1 111 ? -12.470 -6.290 4.634 1.00 88.88 111 SER A O 1
ATOM 841 N N . CYS A 1 112 ? -12.941 -4.190 3.984 1.00 95.12 112 CYS A N 1
ATOM 842 C CA . CYS A 1 112 ? -11.573 -3.757 3.725 1.00 95.12 112 CYS A CA 1
ATOM 843 C C . CYS A 1 112 ? -11.295 -2.412 4.405 1.00 95.12 112 CYS A C 1
ATOM 845 O O . CYS A 1 112 ? -12.021 -1.445 4.173 1.00 95.12 112 CYS A O 1
ATOM 847 N N . ASP A 1 113 ? -10.212 -2.326 5.178 1.00 97.81 113 ASP A N 1
ATOM 848 C CA . ASP A 1 113 ? -9.828 -1.083 5.858 1.00 97.81 113 ASP A CA 1
ATOM 849 C C . ASP A 1 113 ? -8.999 -0.173 4.938 1.00 97.81 113 ASP A C 1
ATOM 851 O O . ASP A 1 113 ? -9.156 1.046 4.952 1.00 97.81 113 ASP A O 1
ATOM 855 N N . TRP A 1 114 ? -8.147 -0.750 4.085 1.00 98.31 114 TRP A N 1
ATOM 856 C CA . TRP A 1 114 ? -7.455 -0.021 3.018 1.00 98.31 114 TRP A CA 1
ATOM 857 C C . TRP A 1 114 ? -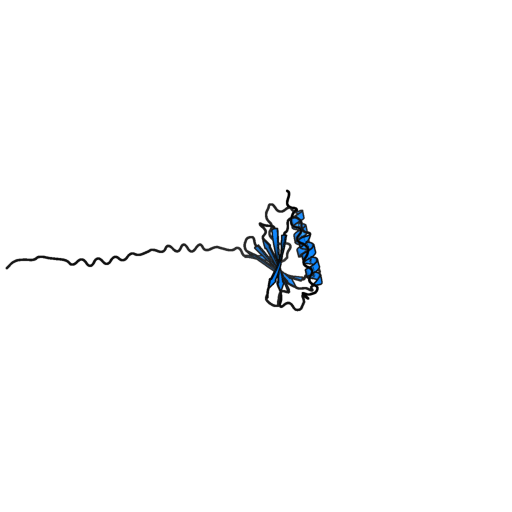7.026 -0.948 1.879 1.00 98.31 114 TRP A C 1
ATOM 859 O O . TRP A 1 114 ? -6.912 -2.168 2.037 1.00 98.31 114 TRP A O 1
ATOM 869 N N . GLN A 1 115 ? -6.773 -0.359 0.714 1.00 98.12 115 GLN A N 1
ATOM 870 C CA . GLN A 1 115 ? -6.270 -1.046 -0.468 1.00 98.12 115 GLN A CA 1
ATOM 871 C C . GLN A 1 115 ? -4.940 -0.456 -0.915 1.00 98.12 115 GLN A C 1
ATOM 873 O O . GLN A 1 115 ? -4.690 0.730 -0.741 1.00 98.12 115 GLN A O 1
ATOM 878 N N . ILE A 1 116 ? -4.098 -1.284 -1.523 1.00 98.19 116 ILE A N 1
ATOM 879 C CA . ILE A 1 116 ? -2.886 -0.844 -2.209 1.00 98.19 116 ILE A CA 1
ATOM 880 C C . ILE A 1 116 ? -2.989 -1.265 -3.665 1.00 98.19 116 ILE A C 1
ATOM 882 O O . ILE A 1 116 ? -3.066 -2.456 -3.968 1.00 98.19 116 ILE A O 1
ATOM 886 N N . THR A 1 117 ? -2.957 -0.287 -4.561 1.00 98.00 117 THR A N 1
ATOM 887 C CA . THR A 1 117 ? -2.834 -0.507 -5.999 1.00 98.00 117 THR A CA 1
ATOM 888 C C . THR A 1 117 ? -1.383 -0.311 -6.421 1.00 98.00 117 THR A C 1
ATOM 890 O O . THR A 1 117 ? -0.770 0.683 -6.057 1.00 98.00 117 THR A O 1
ATOM 893 N N . HIS A 1 118 ? -0.833 -1.254 -7.179 1.00 97.31 118 HIS A N 1
ATOM 894 C CA . HIS A 1 118 ? 0.524 -1.232 -7.719 1.00 97.31 118 HIS A CA 1
ATOM 895 C C . HIS A 1 118 ? 0.476 -1.298 -9.245 1.00 97.31 118 HIS A C 1
ATOM 897 O O . HIS A 1 118 ? -0.060 -2.267 -9.792 1.00 97.31 118 HIS A O 1
ATOM 903 N N . ASP A 1 119 ? 1.065 -0.314 -9.924 1.00 95.94 119 ASP A N 1
ATOM 904 C CA . ASP A 1 119 ? 1.343 -0.396 -11.362 1.00 95.94 119 ASP A CA 1
ATOM 905 C C . ASP A 1 119 ? 2.780 -0.881 -11.576 1.00 95.94 119 ASP A C 1
ATOM 907 O O . ASP A 1 119 ? 3.753 -0.160 -11.340 1.00 95.94 119 ASP A O 1
ATOM 911 N N . CYS A 1 120 ? 2.925 -2.116 -12.061 1.00 93.62 120 CYS A N 1
ATOM 912 C CA . CYS A 1 120 ? 4.233 -2.750 -12.207 1.00 93.62 120 CYS A CA 1
ATOM 913 C C . CYS A 1 120 ? 5.129 -2.103 -13.277 1.00 93.62 120 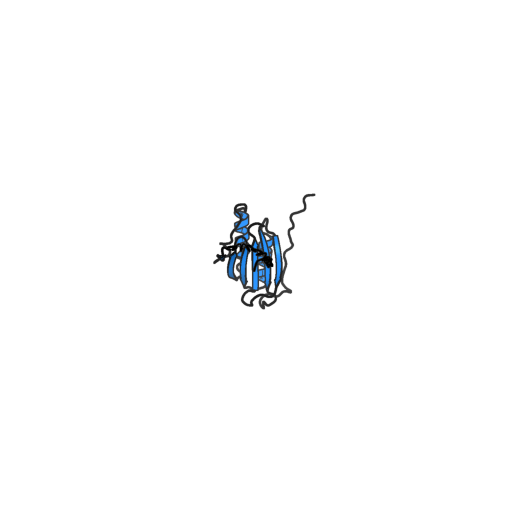CYS A C 1
ATOM 915 O O . CYS A 1 120 ? 6.314 -2.437 -13.359 1.00 93.62 120 CYS A O 1
ATOM 917 N N . ARG A 1 121 ? 4.585 -1.195 -14.101 1.00 92.25 121 ARG A N 1
ATOM 918 C CA . ARG A 1 121 ? 5.329 -0.463 -15.138 1.00 92.25 121 ARG A CA 1
ATOM 919 C C . ARG A 1 121 ? 6.009 0.779 -14.577 1.00 92.25 121 ARG A C 1
ATOM 921 O O . ARG A 1 121 ? 7.106 1.109 -15.016 1.00 92.25 121 ARG A O 1
ATOM 928 N N . THR A 1 122 ? 5.357 1.463 -13.640 1.00 92.00 122 THR A N 1
ATOM 929 C CA . THR A 1 122 ? 5.832 2.732 -13.067 1.00 92.00 122 THR A CA 1
ATOM 930 C C . THR A 1 122 ? 6.392 2.576 -11.658 1.00 92.00 122 THR A C 1
ATOM 932 O O . THR A 1 122 ? 7.038 3.500 -11.177 1.00 92.00 122 THR A O 1
ATOM 935 N N . MET A 1 123 ? 6.173 1.423 -11.009 1.00 91.00 123 MET A N 1
ATOM 936 C CA . MET A 1 123 ? 6.454 1.210 -9.581 1.00 91.00 123 MET A CA 1
ATOM 937 C C . MET A 1 123 ? 5.695 2.204 -8.680 1.00 91.00 123 MET A C 1
ATOM 939 O O . MET A 1 123 ? 6.111 2.488 -7.554 1.00 91.00 123 MET A O 1
ATOM 943 N N . GLU A 1 124 ? 4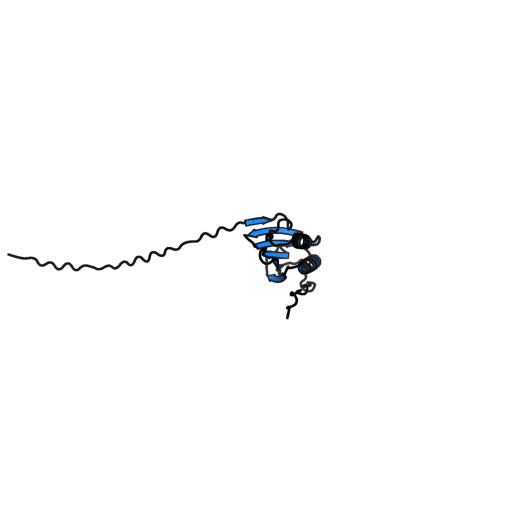.580 2.746 -9.176 1.00 94.06 124 GLU A N 1
ATOM 944 C CA . GLU A 1 124 ? 3.682 3.595 -8.402 1.00 94.06 124 GLU A CA 1
ATOM 945 C C . GLU A 1 124 ? 2.788 2.734 -7.510 1.00 94.06 124 GLU A C 1
ATOM 947 O O . GLU A 1 124 ? 2.272 1.691 -7.927 1.00 94.06 124 GLU A O 1
ATOM 952 N N . LEU A 1 125 ? 2.620 3.192 -6.274 1.00 96.12 125 LEU A N 1
ATOM 953 C CA . LEU A 1 125 ? 1.769 2.597 -5.263 1.00 96.12 125 LEU A CA 1
ATOM 954 C C . LEU A 1 125 ? 0.723 3.624 -4.851 1.00 96.12 125 LEU A C 1
ATOM 956 O O . LEU A 1 125 ? 1.075 4.705 -4.393 1.00 96.12 125 LEU A O 1
ATOM 960 N N . CYS A 1 126 ? -0.553 3.280 -4.959 1.00 97.62 126 CYS A N 1
ATOM 961 C CA . CYS A 1 126 ? -1.645 4.083 -4.426 1.00 97.62 126 CYS A CA 1
ATOM 962 C C . CYS A 1 126 ? -2.271 3.349 -3.241 1.00 97.62 126 CYS A C 1
ATOM 964 O O . CYS A 1 126 ? -2.850 2.277 -3.415 1.00 97.62 126 CYS A O 1
ATOM 966 N N . ALA A 1 127 ? -2.123 3.904 -2.041 1.00 98.00 127 ALA A N 1
ATOM 967 C CA . ALA A 1 127 ? -2.781 3.432 -0.836 1.00 98.00 127 ALA A CA 1
ATOM 968 C C . ALA A 1 127 ? -4.108 4.178 -0.651 1.00 98.00 127 ALA A C 1
ATOM 970 O O . ALA A 1 127 ? -4.123 5.363 -0.322 1.00 98.00 127 ALA A O 1
ATOM 971 N N . THR A 1 128 ? -5.221 3.485 -0.858 1.00 98.38 128 THR A N 1
ATOM 972 C CA . THR A 1 128 ? -6.572 4.027 -0.693 1.00 98.38 128 THR A CA 1
ATOM 973 C C . THR A 1 128 ? -7.123 3.605 0.659 1.00 98.38 128 THR A C 1
ATOM 975 O O . THR A 1 128 ? -7.287 2.414 0.920 1.00 98.38 128 THR A O 1
ATOM 978 N N . ILE A 1 129 ? -7.398 4.570 1.528 1.00 98.38 129 ILE A N 1
ATOM 979 C CA . ILE A 1 129 ? -7.840 4.346 2.908 1.00 98.38 129 ILE A CA 1
ATOM 980 C C . ILE A 1 129 ? -9.364 4.438 2.963 1.00 98.38 129 ILE A C 1
ATOM 982 O O . ILE A 1 129 ? -9.944 5.386 2.426 1.00 98.38 129 ILE A O 1
ATOM 986 N N . ASN A 1 130 ? -10.011 3.453 3.594 1.00 98.19 130 ASN A N 1
ATOM 987 C CA . ASN A 1 130 ? -11.466 3.408 3.690 1.00 98.19 130 ASN A CA 1
ATOM 988 C C . ASN A 1 130 ? -11.973 4.404 4.734 1.00 98.19 130 ASN A C 1
ATOM 990 O O . ASN A 1 130 ? -11.751 4.216 5.929 1.00 98.19 130 ASN A O 1
ATOM 994 N N . LEU A 1 131 ? -12.724 5.411 4.296 1.00 97.31 131 LEU A N 1
ATOM 995 C CA . LEU A 1 131 ? -13.361 6.387 5.185 1.00 97.31 131 LEU A CA 1
ATOM 996 C C . LEU A 1 131 ? -14.478 5.792 6.056 1.00 97.31 131 LEU A C 1
ATOM 998 O O . LEU A 1 131 ? -14.854 6.405 7.050 1.00 97.31 131 LEU A O 1
ATOM 1002 N N . ASP A 1 132 ? -15.007 4.623 5.690 1.00 96.50 132 ASP A N 1
ATOM 1003 C CA . ASP A 1 132 ? -16.034 3.916 6.463 1.00 96.50 132 ASP A CA 1
ATOM 1004 C C . ASP A 1 132 ? -15.436 2.838 7.395 1.00 96.50 132 ASP A C 1
ATOM 1006 O O . ASP A 1 132 ? -16.175 2.161 8.117 1.00 96.50 132 ASP A O 1
ATOM 1010 N N . SER A 1 133 ? -14.105 2.670 7.424 1.00 96.69 133 SER A N 1
ATOM 1011 C CA . SER A 1 133 ? -13.465 1.752 8.373 1.00 96.69 133 SER A CA 1
ATOM 1012 C C . SER A 1 133 ? -13.601 2.261 9.807 1.00 96.69 133 SER A C 1
ATOM 1014 O O . SER A 1 133 ? -13.278 3.402 10.118 1.00 96.69 133 SER A O 1
ATOM 1016 N N . ARG A 1 134 ? -14.016 1.369 10.713 1.00 96.19 134 ARG A N 1
ATOM 1017 C CA . ARG A 1 134 ? -14.056 1.631 12.164 1.00 96.19 134 ARG A CA 1
ATOM 1018 C C . ARG A 1 134 ? -12.735 1.327 12.870 1.00 96.19 134 ARG A C 1
ATOM 1020 O O . ARG A 1 134 ? -12.611 1.617 14.054 1.00 96.19 134 ARG A O 1
ATOM 1027 N N . SER A 1 135 ? -11.798 0.691 12.171 1.00 96.88 135 SER A N 1
ATOM 1028 C CA . SER A 1 135 ? -10.494 0.285 12.712 1.00 96.88 135 SER A CA 1
ATOM 1029 C C . SER A 1 135 ? -9.402 1.313 12.411 1.00 96.88 135 SER A C 1
ATOM 1031 O O . SER A 1 135 ? -8.303 1.220 12.957 1.00 96.88 135 SER A O 1
ATOM 1033 N N . ILE A 1 136 ? -9.692 2.271 11.523 1.00 97.62 136 ILE A N 1
ATOM 1034 C CA . ILE A 1 136 ? -8.792 3.361 11.167 1.00 97.62 136 ILE A CA 1
ATOM 1035 C C . ILE A 1 136 ? -9.250 4.645 11.852 1.00 97.62 136 ILE A C 1
ATOM 1037 O O . ILE A 1 136 ? -10.205 5.294 11.436 1.00 97.62 136 ILE A O 1
ATOM 1041 N N . ASP A 1 137 ? -8.516 5.027 12.887 1.00 98.00 137 ASP A N 1
ATOM 1042 C CA . ASP A 1 137 ? -8.502 6.387 13.405 1.00 98.00 137 ASP A CA 1
ATOM 1043 C C . ASP A 1 137 ? -7.731 7.308 12.441 1.00 98.00 137 ASP A C 1
ATOM 1045 O O . ASP A 1 137 ? -6.521 7.153 12.244 1.00 98.00 137 ASP A O 1
ATOM 1049 N N . LEU A 1 138 ? -8.444 8.246 11.814 1.00 97.12 138 LEU A N 1
ATOM 1050 C CA . LEU A 1 138 ? -7.876 9.206 10.866 1.00 97.12 138 LEU A CA 1
ATOM 1051 C C . LEU A 1 138 ? -7.059 10.310 11.552 1.00 97.12 138 LEU A C 1
ATOM 1053 O O . LEU A 1 138 ? -6.206 10.905 10.896 1.00 97.12 138 LEU A O 1
ATOM 1057 N N . GLU A 1 139 ? -7.287 10.585 12.839 1.00 97.62 139 GLU A N 1
ATOM 1058 C CA . GLU A 1 139 ? -6.532 11.599 13.589 1.00 97.62 139 GLU A CA 1
ATOM 1059 C C . GLU A 1 139 ? -5.117 11.106 13.927 1.00 97.62 139 GLU A C 1
ATOM 1061 O O . GLU A 1 139 ? -4.169 11.891 13.985 1.00 97.62 139 GLU A O 1
ATOM 1066 N N . GLU A 1 140 ? -4.951 9.791 14.079 1.00 97.81 140 GLU A N 1
ATOM 1067 C CA . GLU A 1 140 ? -3.659 9.147 14.333 1.00 97.81 140 GLU A CA 1
ATOM 1068 C C . GLU A 1 140 ? -2.923 8.706 13.054 1.00 97.81 140 GLU A C 1
ATOM 1070 O O . GLU A 1 140 ? -1.792 8.196 13.112 1.00 97.81 140 GLU A O 1
ATOM 1075 N N . LEU A 1 141 ? -3.543 8.884 11.886 1.00 97.75 141 LEU A N 1
ATOM 1076 C CA . LEU A 1 141 ? -2.972 8.497 10.603 1.00 97.75 141 LEU A CA 1
ATOM 1077 C C . LEU A 1 141 ? -1.767 9.381 10.243 1.00 97.75 141 LEU A C 1
ATOM 1079 O O . LEU A 1 141 ? -1.832 10.610 10.217 1.00 97.75 141 LEU A O 1
ATOM 1083 N N . LYS A 1 142 ? -0.650 8.740 9.899 1.00 96.88 142 LYS A N 1
ATOM 1084 C CA . LYS A 1 142 ? 0.617 9.384 9.545 1.00 96.88 142 LYS A CA 1
ATOM 1085 C C . LYS A 1 142 ? 0.932 9.119 8.082 1.00 96.88 142 LYS A C 1
ATOM 1087 O O . LYS A 1 142 ? 1.314 8.013 7.706 1.00 96.88 142 LYS A O 1
ATOM 1092 N N . ILE A 1 143 ? 0.816 10.161 7.264 1.00 94.81 143 ILE A N 1
ATOM 1093 C CA . ILE A 1 143 ? 1.218 10.102 5.859 1.00 94.81 143 ILE A CA 1
ATOM 1094 C C . ILE A 1 143 ? 2.731 10.336 5.773 1.00 94.81 143 ILE A C 1
ATOM 1096 O O . ILE A 1 143 ? 3.202 11.394 6.202 1.00 94.81 143 ILE A O 1
ATOM 1100 N N . PRO A 1 144 ? 3.517 9.373 5.258 1.00 90.88 144 PRO A N 1
ATOM 1101 C CA . PRO A 1 144 ? 4.958 9.537 5.147 1.00 90.88 144 PRO A CA 1
ATOM 1102 C C . PRO A 1 144 ? 5.296 10.664 4.165 1.00 90.88 144 PRO A C 1
ATOM 1104 O O . PRO A 1 144 ? 4.598 10.882 3.174 1.00 90.88 144 PRO A O 1
ATOM 1107 N N . MET A 1 145 ? 6.394 11.377 4.425 1.00 83.44 145 MET A N 1
ATOM 1108 C CA . MET A 1 145 ? 6.861 12.426 3.518 1.00 83.44 145 MET A CA 1
ATOM 1109 C C . MET A 1 145 ? 7.208 11.838 2.146 1.00 83.44 145 MET A C 1
ATOM 1111 O O . MET A 1 145 ? 7.942 10.851 2.049 1.00 83.44 145 MET A O 1
ATOM 1115 N N . SER A 1 146 ? 6.727 12.476 1.076 1.00 68.44 146 SER A N 1
ATOM 1116 C CA . SER A 1 146 ? 7.114 12.105 -0.282 1.00 68.44 146 SER A CA 1
ATOM 1117 C C . SER A 1 146 ? 8.612 12.342 -0.447 1.00 68.44 146 SER A C 1
ATOM 1119 O O . SER A 1 146 ? 9.072 13.487 -0.420 1.00 68.44 146 SER A O 1
ATOM 1121 N N . THR A 1 147 ? 9.384 11.277 -0.646 1.00 62.22 147 THR A N 1
ATOM 1122 C CA . THR A 1 147 ? 10.786 11.425 -1.041 1.00 62.22 147 THR A CA 1
ATOM 1123 C C . THR A 1 147 ? 10.798 11.649 -2.548 1.00 62.22 147 THR A C 1
ATOM 1125 O O . THR A 1 147 ? 11.037 10.729 -3.325 1.00 62.22 147 THR A O 1
ATOM 1128 N N . LEU A 1 148 ? 10.442 12.862 -2.986 1.00 57.81 148 LEU A N 1
ATOM 1129 C CA . LEU A 1 148 ? 10.630 13.226 -4.387 1.00 57.81 148 LEU A CA 1
ATOM 1130 C C . LEU A 1 148 ? 12.126 13.078 -4.697 1.00 57.81 148 LEU A C 1
ATOM 1132 O O . LEU A 1 148 ? 12.952 13.554 -3.909 1.00 57.81 148 LEU A O 1
ATOM 1136 N N . PRO A 1 149 ? 12.508 12.412 -5.801 1.00 56.66 149 PRO A N 1
ATOM 1137 C CA . PRO A 1 149 ? 13.901 12.405 -6.210 1.00 56.66 149 PRO A CA 1
ATOM 1138 C C . PRO A 1 149 ? 14.350 13.860 -6.354 1.00 56.66 149 PRO A C 1
ATOM 1140 O O . PRO A 1 149 ? 13.662 14.660 -6.990 1.00 56.66 149 PRO A O 1
ATOM 1143 N N . ALA A 1 150 ? 15.473 14.208 -5.718 1.00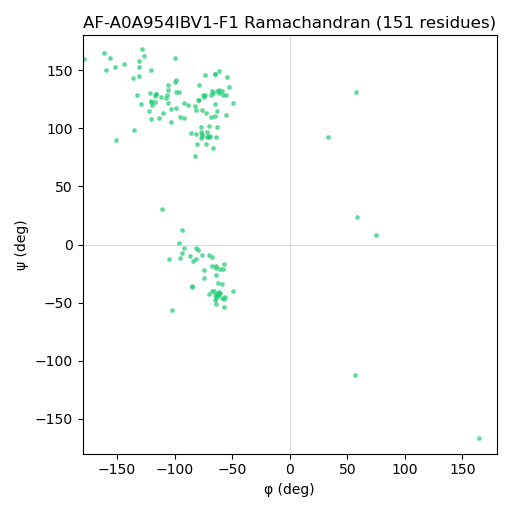 53.12 150 ALA A N 1
ATOM 1144 C CA . ALA A 1 150 ? 16.036 15.548 -5.804 1.00 53.12 150 ALA A CA 1
ATOM 1145 C C . ALA A 1 150 ? 16.112 15.955 -7.281 1.00 53.12 150 ALA A C 1
ATOM 1147 O O . ALA A 1 150 ? 16.726 15.244 -8.085 1.00 53.12 150 ALA A O 1
ATOM 1148 N N . LEU A 1 151 ? 15.460 17.066 -7.638 1.00 43.34 151 LEU A N 1
ATOM 1149 C CA . LEU A 1 151 ? 15.594 17.660 -8.962 1.00 43.34 151 LEU A CA 1
ATOM 1150 C C . LEU A 1 151 ? 17.088 17.905 -9.180 1.00 43.34 151 LEU A C 1
ATOM 1152 O O . LEU A 1 151 ? 17.694 18.707 -8.468 1.00 43.34 151 LEU A O 1
ATOM 1156 N N . LYS A 1 152 ? 17.700 17.162 -10.108 1.00 47.97 152 LYS A N 1
ATOM 1157 C CA . LYS A 1 152 ? 19.043 17.501 -10.572 1.00 47.97 152 LYS A CA 1
ATOM 1158 C C . LYS A 1 152 ? 18.914 18.854 -11.286 1.00 47.97 152 LYS A C 1
ATOM 1160 O O . LYS A 1 152 ? 18.084 18.924 -12.195 1.00 47.97 152 LYS A O 1
ATOM 1165 N N . PRO A 1 153 ? 19.629 19.901 -10.838 1.00 53.53 153 PRO A N 1
ATOM 1166 C CA . PRO A 1 153 ? 19.644 21.184 -11.531 1.00 53.53 153 PRO A CA 1
ATOM 1167 C C . PRO A 1 153 ? 20.225 21.050 -12.942 1.00 53.53 153 PRO A C 1
ATOM 1169 O O . PRO A 1 153 ? 21.028 20.112 -13.171 1.00 53.53 153 PRO A O 1
#

Solvent-accessible surface area (backbone atoms only — not comparable to full-atom values): 9312 Å² total; per-residue (Å²): 132,88,80,90,80,90,79,83,84,78,80,83,78,83,80,81,78,79,79,78,81,76,78,78,77,80,80,82,76,57,76,44,80,34,95,47,66,82,68,63,74,68,43,92,84,58,50,70,67,47,50,51,47,44,38,52,27,68,60,37,91,52,44,46,79,73,48,29,40,28,49,75,61,39,30,44,36,34,26,36,54,40,38,70,26,52,33,51,31,48,44,41,45,55,68,27,72,82,42,48,71,45,79,48,78,44,81,55,66,81,91,33,36,32,36,40,36,36,34,30,85,70,41,38,32,39,39,38,38,25,73,65,30,88,47,52,52,73,88,78,54,58,82,64,79,80,82,69,79,78,80,79,130

Nearest PDB structures (foldseek):
  5w0m-assembly2_B  TM=3.330E-01  e=3.855E+00  Homo sapiens
  5wu6-assembly1_A  TM=2.921E-01  e=5.635E+00  Homo sapiens
  1sqi-assembly1_A  TM=2.233E-01  e=7.734E+00  Rattus norvegicus

Foldseek 3Di:
DDDDDDDPPDDPDPPPPPPPPPPPPPDDKDKDKDPALLPQDADPPDDPQLSVLLSVLRPQPQKAWDIKMDIPQKIKTFIDGALVSVQSSQVSQLPRPQEWEAEAEDADDQVGQWMWMARNVRNYIYIYGHPPHPRYDPVSHDHDDTPDPPPDD

Radius of gyration: 28.46 Å; Cα contacts (8 Å, |Δi|>4): 240; chains: 1; bounding box: 74×37×99 Å

pLDDT: mean 84.87, std 18.86, range [36.66, 98.38]